Protein AF-A0A7V0MUK7-F1 (afdb_monomer_lite)

Sequence (74 aa):
MRSSRILVYLTAKAEKDLKTLSSAQRRRIFAKLEKADFSPNAPHVKKLAATKGCEPEIFRARIGTYRLLYILEG

Foldseek 3Di:
DPPPQDDDDADPVNVVVLVVDDPVVNVLQVVCVRVDDPPCPPPQKDWDPVCVPHPQTWIWGDRPPDIDIDTDDD

Structure (mmCIF, N/CA/C/O backbone):
data_AF-A0A7V0MUK7-F1
#
_entry.id   AF-A0A7V0MUK7-F1
#
loop_
_atom_site.group_PDB
_atom_site.id
_atom_site.type_symbol
_atom_site.label_atom_id
_atom_site.label_alt_id
_atom_site.label_comp_id
_atom_site.label_asym_id
_atom_site.label_entity_id
_atom_site.label_seq_id
_atom_site.pdbx_PDB_ins_code
_atom_site.Cartn_x
_atom_site.Cartn_y
_atom_site.Cartn_z
_atom_site.occupancy
_atom_site.B_iso_or_equiv
_atom_site.auth_seq_id
_atom_site.auth_comp_id
_atom_site.auth_asym_id
_atom_site.auth_atom_id
_atom_site.pdbx_PDB_model_num
ATOM 1 N N . MET A 1 1 ? 10.040 -22.334 -6.402 1.00 40.19 1 MET A N 1
ATOM 2 C CA . MET A 1 1 ? 10.232 -20.865 -6.395 1.00 40.19 1 MET A CA 1
ATOM 3 C C . MET A 1 1 ? 10.414 -20.420 -4.955 1.00 40.19 1 MET A C 1
ATOM 5 O O . MET A 1 1 ? 9.547 -20.709 -4.140 1.00 40.19 1 MET A O 1
ATOM 9 N 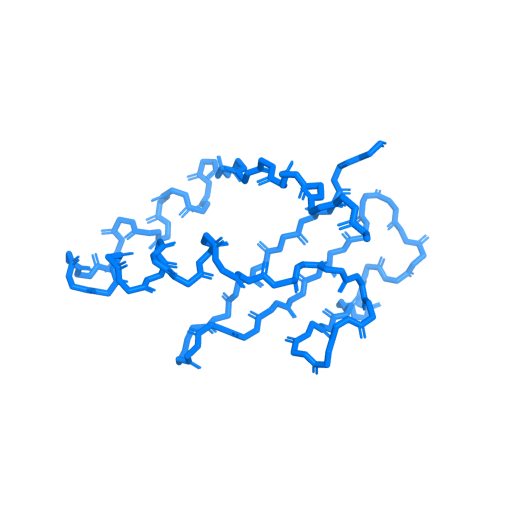N . ARG A 1 2 ? 11.556 -19.815 -4.605 1.00 41.00 2 ARG A N 1
ATOM 10 C CA . ARG A 1 2 ? 11.747 -19.238 -3.266 1.00 41.00 2 ARG A CA 1
ATOM 11 C C . ARG A 1 2 ? 10.862 -17.995 -3.186 1.00 41.00 2 ARG A C 1
ATOM 13 O O . ARG A 1 2 ? 11.010 -17.105 -4.012 1.00 41.00 2 ARG A O 1
ATOM 20 N N . SER A 1 3 ? 9.921 -17.972 -2.247 1.00 45.66 3 SER A N 1
ATOM 21 C CA . SER A 1 3 ? 9.121 -16.781 -1.964 1.00 45.66 3 SER A CA 1
ATOM 22 C C . SER A 1 3 ? 10.066 -15.719 -1.406 1.00 45.66 3 SER A C 1
ATOM 24 O O . SER A 1 3 ? 10.465 -15.799 -0.244 1.00 45.66 3 SER A O 1
ATOM 26 N N . SER A 1 4 ? 10.498 -14.779 -2.244 1.00 59.25 4 SER A N 1
ATOM 27 C CA . SER A 1 4 ? 11.277 -13.621 -1.810 1.00 59.25 4 SER A CA 1
ATOM 28 C C . SER A 1 4 ? 10.445 -12.870 -0.774 1.00 59.25 4 SER A C 1
ATOM 30 O O . SER A 1 4 ? 9.325 -12.453 -1.066 1.00 59.25 4 SER A O 1
ATOM 32 N N . ARG A 1 5 ? 10.936 -12.756 0.463 1.00 68.62 5 ARG A N 1
ATOM 33 C CA . ARG A 1 5 ? 10.257 -11.950 1.482 1.00 68.62 5 ARG A CA 1
ATOM 34 C C . ARG A 1 5 ? 10.388 -10.485 1.072 1.00 68.62 5 ARG A C 1
ATOM 36 O O . ARG A 1 5 ? 11.495 -9.960 1.069 1.00 68.62 5 ARG A O 1
ATOM 43 N N . ILE A 1 6 ? 9.274 -9.853 0.715 1.00 76.62 6 ILE A N 1
ATOM 44 C CA . ILE A 1 6 ? 9.224 -8.415 0.443 1.00 76.62 6 ILE A CA 1
ATOM 45 C C . ILE A 1 6 ? 9.083 -7.702 1.787 1.00 76.62 6 ILE A C 1
ATOM 47 O O . ILE A 1 6 ? 8.140 -7.960 2.536 1.00 76.62 6 ILE A O 1
ATOM 51 N N . LEU A 1 7 ? 10.035 -6.827 2.101 1.00 85.31 7 LEU A N 1
ATOM 52 C CA . LEU A 1 7 ? 9.927 -5.918 3.236 1.00 85.31 7 LEU A CA 1
ATOM 53 C C . LEU A 1 7 ? 9.110 -4.700 2.808 1.00 85.31 7 LEU A C 1
ATOM 55 O O . LEU A 1 7 ? 9.367 -4.107 1.764 1.00 85.31 7 LEU A O 1
ATOM 59 N N . VAL A 1 8 ? 8.104 -4.348 3.607 1.00 87.94 8 VAL A N 1
ATOM 60 C CA . VAL A 1 8 ? 7.225 -3.207 3.339 1.00 87.94 8 VAL A CA 1
ATOM 61 C C . VAL A 1 8 ? 7.528 -2.116 4.354 1.00 87.94 8 VAL A C 1
ATOM 63 O O . VAL A 1 8 ? 7.268 -2.285 5.545 1.00 87.94 8 VAL A O 1
ATOM 66 N N . TYR A 1 9 ? 8.040 -0.989 3.869 1.00 90.50 9 TYR A N 1
ATOM 67 C CA . TYR A 1 9 ? 8.274 0.209 4.667 1.00 90.50 9 TYR A CA 1
ATOM 68 C C . TYR A 1 9 ? 7.153 1.221 4.439 1.00 90.50 9 TYR A C 1
ATOM 70 O O . TYR A 1 9 ? 6.665 1.402 3.321 1.00 90.50 9 TYR A O 1
ATOM 78 N N . LEU A 1 10 ? 6.724 1.882 5.512 1.00 91.81 10 LEU A N 1
ATOM 79 C CA . LEU A 1 10 ? 5.729 2.943 5.440 1.00 91.81 10 LEU A CA 1
ATOM 80 C C . LEU A 1 10 ? 6.438 4.292 5.416 1.00 91.81 10 LEU A C 1
ATOM 82 O O . LEU A 1 10 ? 7.270 4.587 6.267 1.00 91.81 10 LEU A O 1
ATOM 86 N N . THR A 1 11 ? 6.075 5.140 4.460 1.00 94.56 11 THR A N 1
ATOM 87 C CA . THR A 1 11 ? 6.481 6.546 4.504 1.00 94.56 11 THR A CA 1
ATOM 88 C C . THR A 1 11 ? 5.739 7.265 5.631 1.00 94.56 11 THR A C 1
ATOM 90 O O . THR A 1 11 ? 4.623 6.883 5.988 1.00 94.56 11 THR A O 1
ATOM 93 N N . ALA A 1 12 ? 6.285 8.379 6.129 1.00 96.00 12 ALA A N 1
ATOM 94 C CA . ALA A 1 12 ? 5.612 9.205 7.139 1.00 96.00 12 ALA A CA 1
ATOM 95 C C . ALA A 1 12 ? 4.186 9.621 6.715 1.00 96.00 12 ALA A C 1
ATOM 97 O O . ALA A 1 12 ? 3.268 9.702 7.536 1.00 96.00 12 ALA A O 1
ATOM 98 N N . LYS A 1 13 ? 3.973 9.838 5.409 1.00 95.31 13 LYS A N 1
ATOM 99 C CA . LYS A 1 13 ? 2.646 10.109 4.847 1.00 95.31 13 LYS A CA 1
ATOM 100 C C . LYS A 1 13 ? 1.728 8.888 4.946 1.00 95.31 13 LYS A C 1
ATOM 102 O O . LYS A 1 13 ? 0.612 9.024 5.434 1.00 95.31 13 LYS A O 1
ATOM 107 N N . ALA A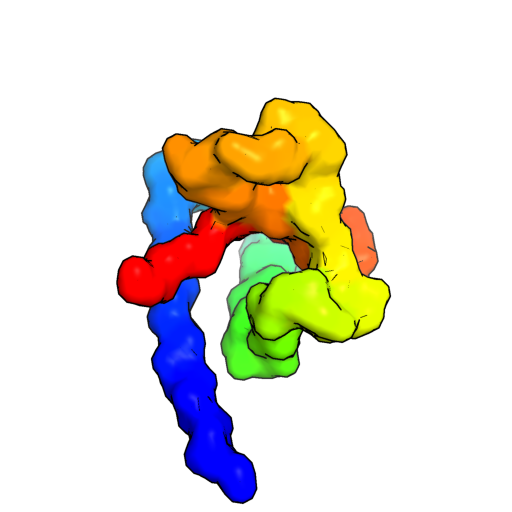 1 14 ? 2.202 7.707 4.551 1.00 93.75 14 ALA A N 1
ATOM 108 C CA . ALA A 1 14 ? 1.426 6.471 4.650 1.00 93.75 14 ALA A CA 1
ATOM 109 C C . ALA A 1 14 ? 1.081 6.116 6.108 1.00 93.75 14 ALA A C 1
ATOM 111 O O . ALA A 1 14 ? -0.024 5.649 6.387 1.00 93.75 14 ALA A O 1
ATOM 112 N N . GLU A 1 15 ? 1.980 6.386 7.057 1.00 95.00 15 GLU A N 1
ATOM 113 C CA . GLU A 1 15 ? 1.689 6.241 8.485 1.00 95.00 15 GLU A CA 1
ATOM 114 C C . GLU A 1 15 ? 0.572 7.180 8.947 1.00 95.00 15 GLU A C 1
ATOM 116 O O . GLU A 1 15 ? -0.325 6.765 9.687 1.00 95.00 15 GLU A O 1
ATOM 121 N N . LYS A 1 16 ? 0.604 8.444 8.508 1.00 95.94 16 LYS A N 1
ATOM 122 C CA . LYS A 1 16 ? -0.456 9.414 8.802 1.00 95.94 16 LYS A CA 1
ATOM 123 C C . LYS A 1 16 ? -1.791 8.957 8.216 1.00 95.94 16 LYS A C 1
ATOM 125 O O . LYS A 1 16 ? -2.788 8.964 8.935 1.00 95.94 16 LYS A O 1
ATOM 130 N N . ASP A 1 17 ? -1.796 8.493 6.970 1.00 93.94 17 ASP A N 1
ATOM 131 C CA . ASP A 1 17 ? -2.993 7.975 6.305 1.00 93.94 17 ASP A CA 1
ATOM 132 C C . ASP A 1 17 ? -3.559 6.761 7.058 1.00 93.94 17 ASP A C 1
ATOM 134 O O . ASP A 1 17 ? -4.757 6.703 7.338 1.00 93.94 17 ASP A O 1
ATOM 138 N N . LEU A 1 18 ? -2.705 5.828 7.494 1.00 92.06 18 LEU A N 1
ATOM 139 C CA . LEU A 1 18 ? -3.119 4.675 8.298 1.00 92.06 18 LEU A CA 1
ATOM 140 C C . LEU A 1 18 ? -3.749 5.079 9.634 1.00 92.06 18 LEU A C 1
ATOM 142 O O . LEU A 1 18 ? -4.714 4.443 10.057 1.00 92.06 18 LEU A O 1
ATOM 146 N N . LYS A 1 19 ? -3.240 6.125 10.299 1.00 93.31 19 LYS A N 1
ATOM 147 C CA . LYS A 1 19 ? -3.785 6.619 11.578 1.00 93.31 19 LYS A CA 1
ATOM 148 C C . LYS A 1 19 ? -5.213 7.162 11.452 1.00 93.31 19 LYS A C 1
ATOM 150 O O . LYS A 1 19 ? -5.929 7.151 12.447 1.00 93.31 19 LYS A O 1
ATOM 155 N N . THR A 1 20 ? -5.649 7.571 10.257 1.00 94.38 20 THR A N 1
ATOM 156 C CA . THR A 1 20 ? -7.043 8.002 10.015 1.00 94.38 20 THR A CA 1
ATOM 157 C C . THR A 1 20 ? -8.043 6.842 9.990 1.00 94.38 20 THR A C 1
ATOM 159 O O . THR A 1 20 ? -9.251 7.053 10.076 1.00 94.38 20 THR A O 1
ATOM 162 N N . LEU A 1 21 ? -7.554 5.605 9.878 1.00 91.62 21 LEU A N 1
ATOM 163 C CA . LEU A 1 21 ? -8.382 4.413 9.776 1.00 91.62 21 LEU A CA 1
ATOM 164 C C . LEU A 1 21 ? -8.646 3.792 11.150 1.00 91.62 21 LEU A C 1
ATOM 166 O O . LEU A 1 21 ? -7.782 3.735 12.029 1.00 91.62 21 LEU A O 1
ATOM 170 N N . SER A 1 22 ? -9.828 3.199 11.304 1.00 93.56 22 SER A N 1
ATOM 171 C CA . SER A 1 22 ? -10.162 2.425 12.500 1.00 93.56 22 SER A CA 1
ATOM 172 C C . SER A 1 22 ? -9.207 1.241 12.697 1.00 93.56 22 SER A C 1
ATOM 174 O O . SER A 1 22 ? -8.637 0.678 11.755 1.00 93.56 22 SER A O 1
ATOM 176 N N . SER A 1 23 ? -9.076 0.780 13.940 1.00 93.25 23 SER A N 1
ATOM 177 C CA . SER A 1 23 ? -8.224 -0.366 14.286 1.00 93.25 23 SER A CA 1
ATOM 178 C C . SER A 1 23 ? -8.606 -1.658 13.549 1.00 93.25 23 SER A C 1
ATOM 180 O O . SER A 1 23 ? -7.743 -2.492 13.285 1.00 93.25 23 SER A O 1
ATOM 182 N N . ALA A 1 24 ? -9.881 -1.843 1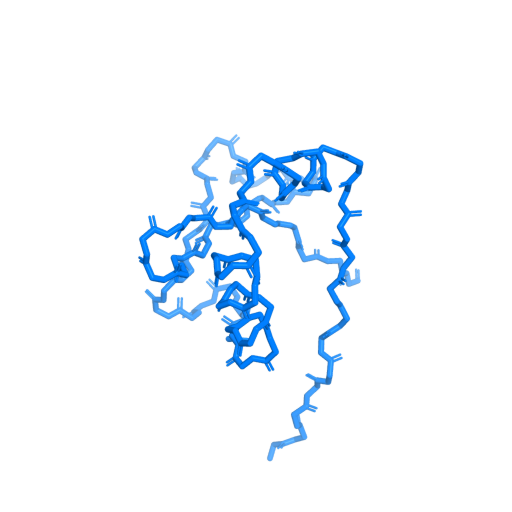3.187 1.00 91.50 24 ALA A N 1
ATOM 183 C CA . ALA A 1 24 ? -10.327 -2.986 12.387 1.00 91.50 24 ALA A CA 1
ATOM 184 C C . ALA A 1 24 ? -9.901 -2.869 10.912 1.00 91.50 24 ALA A C 1
ATOM 186 O O . ALA A 1 24 ? -9.532 -3.859 10.281 1.00 91.50 24 ALA A O 1
ATOM 187 N N . GLN A 1 25 ? -9.929 -1.661 10.345 1.00 91.25 25 GLN A N 1
ATOM 188 C CA . GLN A 1 25 ? -9.464 -1.411 8.978 1.00 91.25 25 GLN A CA 1
ATOM 189 C C . GLN A 1 25 ? -7.946 -1.593 8.875 1.00 91.25 25 GLN A C 1
ATOM 191 O O . GLN A 1 25 ? -7.496 -2.321 7.994 1.00 91.25 25 GLN A O 1
ATOM 196 N N . ARG A 1 26 ? -7.178 -1.044 9.827 1.00 92.00 26 ARG A N 1
ATOM 197 C CA . ARG A 1 26 ? -5.715 -1.217 9.897 1.00 92.00 26 ARG A CA 1
ATOM 198 C C . ARG A 1 26 ? -5.305 -2.689 9.947 1.00 92.00 26 ARG A C 1
ATOM 200 O O . ARG A 1 26 ? -4.517 -3.126 9.116 1.00 92.00 26 ARG A O 1
ATOM 207 N N . ARG A 1 27 ? -5.912 -3.480 10.841 1.00 90.56 27 ARG A N 1
ATOM 208 C CA . ARG A 1 27 ? -5.659 -4.932 10.939 1.00 90.56 27 ARG A CA 1
ATOM 209 C C . ARG A 1 27 ? -5.909 -5.670 9.621 1.00 90.56 27 ARG A C 1
ATOM 211 O O . ARG A 1 27 ? -5.094 -6.490 9.216 1.00 90.56 27 ARG A O 1
ATOM 218 N N . ARG A 1 28 ? -7.005 -5.351 8.922 1.00 89.31 28 ARG A N 1
ATOM 219 C CA . ARG A 1 28 ? -7.316 -5.950 7.610 1.00 89.31 28 ARG A CA 1
ATOM 220 C C . ARG A 1 28 ? -6.317 -5.561 6.525 1.00 89.31 28 ARG A C 1
ATOM 222 O O . ARG A 1 28 ? -6.053 -6.378 5.648 1.00 89.31 28 ARG A O 1
ATOM 229 N N . ILE A 1 29 ? -5.797 -4.336 6.561 1.00 89.81 29 ILE A N 1
ATOM 230 C CA . ILE A 1 29 ? -4.763 -3.888 5.625 1.00 89.81 29 ILE A CA 1
ATOM 231 C C . ILE A 1 29 ? -3.473 -4.666 5.881 1.00 89.81 29 ILE A C 1
ATOM 233 O O . ILE A 1 29 ? -2.989 -5.299 4.950 1.00 89.81 29 ILE A O 1
ATOM 237 N N . PHE A 1 30 ? -2.979 -4.717 7.123 1.00 89.25 30 PHE A N 1
ATOM 238 C CA . PHE A 1 30 ? -1.743 -5.441 7.454 1.00 89.25 30 PHE A CA 1
ATOM 239 C C . PHE A 1 30 ? -1.805 -6.926 7.078 1.00 89.25 30 PHE A C 1
ATOM 241 O O . PHE A 1 30 ? -0.942 -7.398 6.346 1.00 89.25 30 PHE A O 1
ATOM 248 N N . ALA A 1 31 ? -2.887 -7.625 7.434 1.00 88.50 31 ALA A N 1
ATOM 249 C CA . ALA A 1 31 ? -3.067 -9.035 7.075 1.00 88.50 31 ALA A CA 1
ATOM 250 C C . ALA A 1 31 ? -3.097 -9.288 5.554 1.00 88.50 31 ALA A C 1
ATOM 252 O O . ALA A 1 31 ? -2.821 -10.398 5.097 1.00 88.50 31 ALA A O 1
ATOM 253 N N . LYS A 1 32 ? -3.478 -8.280 4.756 1.00 86.38 32 LYS A N 1
ATOM 254 C CA . LYS A 1 32 ? -3.415 -8.363 3.295 1.00 86.38 32 LYS A CA 1
ATOM 255 C C . LYS A 1 32 ? -2.046 -7.987 2.748 1.00 86.38 32 LYS A C 1
ATOM 257 O O . LYS A 1 32 ? -1.644 -8.614 1.780 1.00 86.38 32 LYS A O 1
ATOM 262 N N . LEU A 1 33 ? -1.348 -7.014 3.337 1.00 86.50 33 LEU A N 1
ATOM 263 C CA . LEU A 1 33 ? 0.014 -6.650 2.933 1.00 86.50 33 LEU A CA 1
ATOM 264 C C . LEU A 1 33 ? 0.963 -7.849 3.054 1.00 86.50 33 LEU A C 1
ATOM 266 O O . LEU A 1 33 ? 1.732 -8.094 2.137 1.00 86.50 33 LEU A O 1
ATOM 270 N N . GLU A 1 34 ? 0.833 -8.649 4.115 1.00 84.44 34 GLU A N 1
ATOM 271 C CA . GLU A 1 34 ? 1.631 -9.872 4.322 1.00 84.44 34 GLU A CA 1
ATOM 272 C C . GLU A 1 34 ? 1.434 -10.945 3.237 1.00 84.44 34 GLU A C 1
ATOM 274 O O . GLU A 1 34 ? 2.293 -11.802 3.048 1.00 84.44 34 GLU A O 1
ATOM 279 N N . LYS A 1 35 ? 0.290 -10.927 2.543 1.00 84.44 35 LYS A N 1
ATOM 280 C CA . LYS A 1 35 ? -0.100 -11.935 1.542 1.00 84.44 35 LYS A CA 1
ATOM 281 C C . LYS A 1 35 ? -0.134 -11.387 0.117 1.00 84.44 35 LYS A C 1
ATOM 283 O O . LYS A 1 35 ? -0.414 -12.143 -0.810 1.00 84.44 35 LYS A O 1
ATOM 288 N N . ALA A 1 36 ? 0.039 -10.080 -0.051 1.00 83.19 36 ALA A N 1
ATOM 289 C CA . ALA A 1 36 ? -0.100 -9.423 -1.337 1.00 83.19 36 ALA A CA 1
ATOM 290 C C . ALA A 1 36 ? 1.125 -9.703 -2.209 1.00 83.19 36 ALA A C 1
ATOM 292 O O . ALA A 1 36 ? 2.264 -9.634 -1.752 1.00 83.19 36 ALA A O 1
ATOM 293 N N . ASP A 1 37 ? 0.869 -9.985 -3.482 1.00 87.38 37 ASP A N 1
ATOM 294 C CA . ASP A 1 37 ? 1.910 -10.049 -4.498 1.00 87.38 37 ASP A CA 1
ATOM 295 C C . ASP A 1 37 ? 2.091 -8.656 -5.110 1.00 87.38 37 ASP A C 1
ATOM 297 O O . ASP A 1 37 ? 1.241 -8.175 -5.859 1.00 87.38 37 ASP A O 1
ATOM 301 N N . PHE A 1 38 ? 3.196 -7.998 -4.762 1.00 86.25 38 PHE A N 1
ATOM 302 C CA . PHE A 1 38 ? 3.522 -6.653 -5.239 1.00 86.25 38 PHE A CA 1
ATOM 303 C C . PHE A 1 38 ? 4.246 -6.637 -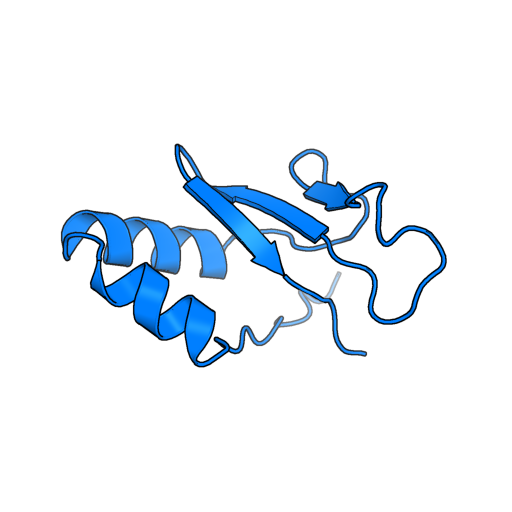6.587 1.00 86.25 38 PHE A C 1
ATOM 305 O O . PHE A 1 38 ? 4.640 -5.557 -7.039 1.00 86.25 38 PHE A O 1
ATOM 312 N N . SER A 1 39 ? 4.405 -7.797 -7.236 1.00 85.06 39 SER A N 1
ATOM 313 C CA . SER A 1 39 ? 5.029 -7.899 -8.553 1.00 85.06 39 SER A CA 1
ATOM 314 C C . SER A 1 39 ? 4.381 -6.918 -9.543 1.00 85.06 39 SER A C 1
ATOM 316 O O . SER A 1 39 ? 3.151 -6.858 -9.622 1.00 85.06 39 SER A O 1
ATOM 318 N N . PRO A 1 40 ? 5.165 -6.190 -10.363 1.00 84.81 40 PRO A N 1
ATOM 319 C CA . PRO A 1 40 ? 4.642 -5.245 -11.359 1.00 84.81 40 PRO A CA 1
ATOM 320 C C . PRO A 1 40 ? 3.574 -5.819 -12.297 1.00 84.81 40 PRO A C 1
ATOM 322 O O . PRO A 1 40 ? 2.725 -5.081 -12.791 1.00 84.81 40 PRO A O 1
ATOM 325 N N . ASN A 1 41 ? 3.634 -7.133 -12.531 1.00 85.50 41 ASN A N 1
ATOM 326 C CA . ASN A 1 41 ? 2.769 -7.866 -13.451 1.00 85.50 41 ASN A CA 1
ATOM 327 C C . ASN A 1 41 ? 1.597 -8.569 -12.746 1.00 85.50 41 ASN A C 1
ATOM 329 O O . ASN A 1 41 ? 0.813 -9.253 -13.405 1.00 85.50 41 ASN A O 1
ATOM 333 N N . ALA A 1 42 ? 1.466 -8.434 -11.422 1.00 87.19 42 ALA A N 1
ATOM 334 C CA . ALA A 1 42 ? 0.358 -9.030 -10.694 1.00 87.19 42 ALA A CA 1
ATOM 335 C C . ALA A 1 42 ? -0.976 -8.414 -11.168 1.00 87.19 42 ALA A C 1
ATOM 337 O O . ALA A 1 42 ? -1.080 -7.196 -11.326 1.00 87.19 42 ALA A O 1
ATOM 338 N N . PRO A 1 43 ? -2.048 -9.209 -11.341 1.00 86.50 43 PRO A N 1
ATOM 339 C CA . PRO A 1 43 ? -3.292 -8.750 -11.976 1.00 86.50 43 PRO A CA 1
ATOM 340 C C . PRO A 1 43 ? -4.013 -7.629 -11.206 1.00 86.50 43 PRO A C 1
ATOM 342 O O . PRO A 1 43 ? -4.847 -6.912 -11.760 1.00 86.50 43 PRO A O 1
ATOM 345 N N . HIS A 1 44 ? -3.711 -7.471 -9.915 1.00 87.38 44 HIS A N 1
ATOM 346 C CA . HIS A 1 44 ? -4.304 -6.465 -9.034 1.00 87.38 44 HIS A CA 1
ATOM 347 C C . HIS A 1 44 ? -3.430 -5.211 -8.850 1.00 87.38 44 HIS A C 1
ATOM 349 O O . HIS A 1 44 ? -3.832 -4.288 -8.129 1.00 87.38 44 HIS A O 1
ATOM 355 N N . VAL A 1 45 ? -2.268 -5.172 -9.506 1.00 91.00 45 VAL A N 1
ATOM 356 C CA . VAL A 1 45 ? -1.308 -4.069 -9.505 1.00 91.00 45 VAL A CA 1
ATOM 357 C C . VAL A 1 45 ? -1.439 -3.292 -10.813 1.00 91.00 45 VAL A C 1
ATOM 359 O O . VAL A 1 45 ? -1.617 -3.857 -11.889 1.00 91.00 45 VAL A O 1
ATOM 362 N N . LYS A 1 46 ? -1.387 -1.962 -10.733 1.00 92.31 46 LYS A N 1
ATOM 363 C CA . LYS A 1 46 ? -1.317 -1.082 -11.905 1.00 92.31 46 LYS A CA 1
ATOM 364 C C . LYS A 1 46 ? -0.227 -0.042 -11.711 1.00 92.31 46 LYS A C 1
ATOM 366 O O . LYS A 1 46 ? -0.211 0.623 -10.678 1.00 92.31 46 LYS A O 1
ATOM 371 N N . LYS A 1 47 ? 0.612 0.161 -12.725 1.00 91.12 47 LYS A N 1
ATOM 372 C CA . LYS A 1 47 ? 1.501 1.328 -12.797 1.00 91.12 47 LYS A CA 1
ATOM 373 C C . LYS A 1 47 ? 0.671 2.603 -12.943 1.00 91.12 47 LYS A C 1
ATOM 375 O O . LYS A 1 47 ? -0.314 2.620 -13.690 1.00 91.12 47 LYS A O 1
ATOM 380 N N . LEU A 1 48 ? 1.037 3.661 -12.226 1.00 89.88 48 LEU A N 1
ATOM 381 C CA . LEU A 1 48 ? 0.436 4.974 -12.436 1.00 89.88 48 LEU A CA 1
ATOM 382 C C . LEU A 1 48 ? 0.994 5.584 -13.723 1.00 89.88 48 LEU A C 1
ATOM 384 O O . LEU A 1 48 ? 2.200 5.699 -13.895 1.00 89.88 48 LEU A O 1
ATOM 388 N N . ALA A 1 49 ? 0.105 5.989 -14.632 1.00 83.62 49 ALA A N 1
ATOM 389 C CA . ALA A 1 49 ? 0.504 6.506 -15.942 1.00 83.62 49 ALA A CA 1
ATOM 390 C C . ALA A 1 49 ? 1.408 7.747 -15.840 1.00 83.62 49 ALA A C 1
ATOM 392 O O . ALA A 1 49 ? 2.340 7.880 -16.622 1.00 83.62 49 ALA A O 1
ATOM 393 N N . ALA A 1 50 ? 1.161 8.607 -14.846 1.00 80.88 50 ALA A N 1
ATOM 394 C CA . ALA A 1 50 ? 1.911 9.842 -14.624 1.00 80.88 50 ALA A CA 1
ATOM 395 C C . ALA A 1 50 ? 3.386 9.625 -14.244 1.00 80.88 50 ALA A C 1
ATOM 397 O O . ALA A 1 50 ? 4.167 10.562 -14.332 1.00 80.88 50 ALA A O 1
ATOM 398 N N . THR A 1 51 ? 3.763 8.420 -13.812 1.00 80.50 51 THR A N 1
ATOM 399 C CA . THR A 1 51 ? 5.140 8.081 -13.416 1.00 80.50 51 THR A CA 1
ATOM 400 C C . THR A 1 51 ? 5.767 7.035 -14.332 1.00 80.50 51 THR A C 1
ATOM 402 O O . THR A 1 51 ? 6.830 6.500 -14.033 1.00 80.50 51 THR A O 1
ATOM 405 N N . LYS A 1 52 ? 5.122 6.723 -15.464 1.00 75.94 52 LYS A N 1
ATOM 406 C CA . LYS A 1 52 ? 5.642 5.754 -16.429 1.00 75.94 52 LYS A CA 1
ATOM 407 C C . LYS A 1 52 ? 6.911 6.310 -17.080 1.00 75.94 52 LYS A C 1
ATOM 409 O O . LYS A 1 52 ? 6.849 7.334 -17.751 1.00 75.94 52 LYS A O 1
ATOM 414 N N . GLY A 1 53 ? 8.028 5.600 -16.923 1.00 75.38 53 GLY A N 1
ATOM 415 C CA . GLY A 1 53 ? 9.331 6.029 -17.444 1.00 75.38 53 GLY A CA 1
ATOM 416 C C . GLY A 1 53 ? 10.071 7.038 -16.558 1.00 75.38 53 GLY A C 1
ATOM 417 O O . GLY A 1 53 ? 11.103 7.549 -16.980 1.00 75.38 53 GLY A O 1
ATOM 418 N N . CYS A 1 54 ? 9.570 7.316 -15.350 1.00 75.44 54 CYS A N 1
ATOM 419 C CA . CYS A 1 54 ? 10.273 8.095 -14.333 1.00 75.44 54 CYS A CA 1
ATOM 420 C C . CYS A 1 54 ? 10.686 7.181 -13.179 1.00 75.44 54 CYS A C 1
ATOM 422 O O . CYS A 1 54 ? 9.900 6.330 -12.764 1.00 75.44 54 CYS A O 1
ATOM 424 N N . GLU A 1 55 ? 11.879 7.397 -12.627 1.00 80.25 55 GLU A N 1
ATOM 425 C CA . GLU A 1 55 ? 12.315 6.721 -11.407 1.00 80.25 55 GLU A CA 1
ATOM 426 C C . GLU A 1 55 ? 12.122 7.634 -10.181 1.00 80.25 55 GLU A C 1
ATOM 428 O O . GLU A 1 55 ? 12.560 8.787 -10.209 1.00 80.25 55 GLU A O 1
ATOM 433 N N . PRO A 1 56 ? 11.465 7.158 -9.106 1.00 82.44 56 PRO A N 1
ATOM 434 C CA . PRO A 1 56 ? 10.861 5.833 -8.969 1.00 82.44 56 PRO A CA 1
ATOM 435 C C . PRO A 1 56 ? 9.491 5.722 -9.663 1.00 82.44 56 PRO A C 1
ATOM 437 O O . PRO A 1 56 ? 8.638 6.612 -9.564 1.00 82.44 56 PRO A O 1
ATOM 440 N N . GLU A 1 57 ? 9.237 4.575 -10.300 1.00 89.25 57 GLU A N 1
ATOM 441 C CA . GLU A 1 57 ? 7.902 4.249 -10.804 1.00 89.25 57 GLU A CA 1
ATOM 442 C C . GLU A 1 57 ? 6.942 4.023 -9.625 1.00 89.25 57 GLU A C 1
ATOM 444 O O . GLU A 1 57 ? 7.269 3.342 -8.650 1.00 89.25 57 GLU A O 1
ATOM 449 N N . ILE A 1 58 ? 5.716 4.548 -9.729 1.00 92.75 58 ILE A N 1
ATOM 450 C CA . ILE A 1 58 ? 4.699 4.382 -8.680 1.00 92.75 58 ILE A CA 1
ATOM 451 C C . ILE A 1 58 ? 3.656 3.360 -9.116 1.00 92.75 58 ILE A C 1
ATOM 453 O O . ILE A 1 58 ? 3.036 3.463 -10.180 1.00 92.75 58 ILE A O 1
ATOM 457 N N . PHE A 1 59 ? 3.401 2.409 -8.230 1.00 92.69 59 PHE A N 1
ATOM 458 C CA . PHE A 1 59 ? 2.440 1.337 -8.394 1.00 92.69 59 PHE A CA 1
ATOM 459 C C . PHE A 1 59 ? 1.225 1.551 -7.503 1.00 92.69 59 PHE A C 1
ATOM 461 O O . PHE A 1 59 ? 1.281 2.157 -6.432 1.00 92.69 59 PHE A O 1
ATOM 468 N N . ARG A 1 60 ? 0.095 1.014 -7.956 1.00 93.44 60 ARG A N 1
ATOM 469 C CA . ARG A 1 60 ? -1.166 1.000 -7.229 1.00 93.44 60 ARG A CA 1
ATOM 470 C C . ARG A 1 60 ? -1.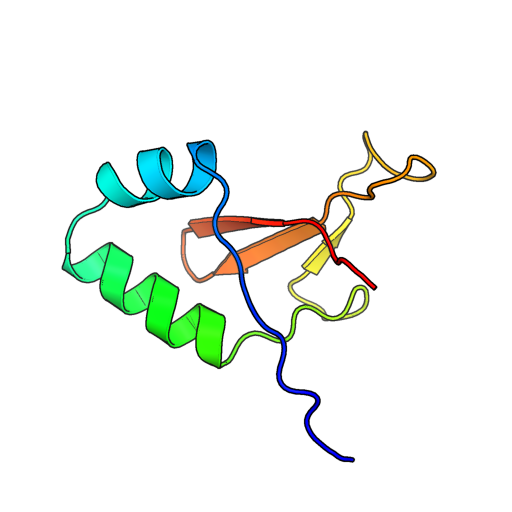699 -0.419 -7.124 1.00 93.44 60 ARG A C 1
ATOM 472 O O . ARG A 1 60 ? -2.094 -0.990 -8.140 1.00 93.44 60 ARG A O 1
ATOM 479 N N . ALA A 1 61 ? -1.826 -0.929 -5.904 1.00 91.62 61 ALA A N 1
ATOM 480 C CA . ALA A 1 61 ? -2.482 -2.203 -5.613 1.00 91.62 61 ALA A CA 1
ATOM 481 C C . ALA A 1 61 ? -3.859 -1.982 -4.975 1.00 91.62 61 ALA A C 1
ATOM 483 O O . ALA A 1 61 ? -4.038 -1.104 -4.125 1.00 91.62 61 ALA A O 1
ATOM 484 N N . ARG A 1 62 ? -4.857 -2.788 -5.354 1.00 88.62 62 ARG A N 1
ATOM 485 C CA . ARG A 1 62 ? -6.162 -2.796 -4.671 1.00 88.62 62 ARG A CA 1
ATOM 486 C C . ARG A 1 62 ? -6.146 -3.783 -3.504 1.00 88.62 62 ARG A C 1
ATOM 488 O O . ARG A 1 62 ? -5.989 -4.980 -3.707 1.00 88.62 62 ARG A O 1
ATOM 495 N N . ILE A 1 63 ? -6.424 -3.292 -2.298 1.00 84.00 63 ILE A N 1
ATOM 496 C CA . ILE A 1 63 ? -6.475 -4.081 -1.062 1.00 84.00 63 ILE A CA 1
ATOM 497 C C . ILE A 1 63 ? -7.883 -3.979 -0.462 1.00 84.00 63 ILE A C 1
ATOM 499 O O . ILE A 1 63 ? -8.188 -3.157 0.399 1.00 84.00 63 ILE A O 1
ATOM 503 N N . GLY A 1 64 ? -8.795 -4.825 -0.955 1.00 80.31 64 GLY A N 1
ATOM 504 C CA . GLY A 1 64 ? -10.220 -4.744 -0.609 1.00 80.31 64 GLY A CA 1
ATOM 505 C C . GLY A 1 64 ? -10.873 -3.473 -1.161 1.00 80.31 64 GLY A C 1
ATOM 506 O O . GLY A 1 64 ? -10.934 -3.284 -2.379 1.00 80.31 64 GLY A O 1
ATOM 507 N N . THR A 1 65 ? -11.372 -2.617 -0.269 1.00 84.81 65 THR A N 1
ATOM 508 C CA . THR A 1 65 ? -11.920 -1.291 -0.604 1.00 84.81 65 THR A CA 1
ATOM 509 C C . THR A 1 65 ? -10.854 -0.192 -0.627 1.00 84.81 65 THR A C 1
ATOM 511 O O . THR A 1 65 ? -11.135 0.913 -1.082 1.00 84.81 65 THR A O 1
ATOM 514 N N . TYR A 1 66 ? -9.625 -0.496 -0.198 1.00 88.06 66 TYR A N 1
ATOM 515 C CA . TYR A 1 66 ? -8.507 0.444 -0.158 1.00 88.06 66 TYR A CA 1
ATOM 516 C C . TYR A 1 66 ? -7.618 0.312 -1.390 1.00 88.06 66 TYR A C 1
ATOM 518 O O . TYR A 1 66 ? -7.606 -0.713 -2.082 1.00 88.06 66 TYR A O 1
ATOM 526 N N . ARG A 1 67 ? -6.848 1.364 -1.657 1.00 91.44 67 ARG A N 1
ATOM 527 C CA . ARG A 1 67 ? -5.799 1.375 -2.674 1.00 91.44 67 ARG A CA 1
ATOM 528 C C . ARG A 1 67 ? -4.492 1.743 -1.991 1.00 91.44 67 ARG A C 1
ATOM 530 O O . ARG A 1 67 ? -4.439 2.763 -1.314 1.00 91.44 67 ARG A O 1
ATOM 537 N N . LEU A 1 68 ? -3.480 0.907 -2.167 1.00 91.75 68 LEU A N 1
ATOM 538 C CA . LEU A 1 68 ? -2.123 1.179 -1.720 1.00 91.75 68 LEU A CA 1
ATOM 539 C C . LEU A 1 68 ? -1.359 1.813 -2.877 1.00 91.75 68 LEU A C 1
ATOM 541 O O . LEU A 1 68 ? -1.410 1.288 -3.990 1.00 91.75 68 LEU A O 1
ATOM 545 N N . LEU A 1 69 ? -0.665 2.912 -2.603 1.00 94.00 69 LEU A N 1
ATOM 546 C CA . LEU A 1 69 ? 0.354 3.462 -3.488 1.00 94.00 69 LEU A CA 1
ATOM 547 C C . LEU A 1 69 ? 1.717 3.078 -2.929 1.00 94.00 69 LEU A C 1
ATOM 549 O O . LEU A 1 69 ? 1.948 3.259 -1.735 1.00 94.00 69 LEU A O 1
ATOM 553 N N . TYR A 1 70 ? 2.582 2.527 -3.769 1.00 92.81 70 TYR A N 1
ATOM 554 C CA . TYR A 1 70 ? 3.900 2.064 -3.353 1.00 92.81 70 TYR A CA 1
ATOM 555 C C . TYR A 1 70 ? 4.907 2.195 -4.492 1.00 92.81 70 TYR A C 1
ATOM 557 O O . TYR A 1 70 ? 4.534 2.283 -5.663 1.00 92.81 70 TYR A O 1
ATOM 565 N N . ILE A 1 71 ? 6.179 2.207 -4.122 1.00 92.44 71 ILE A N 1
ATOM 566 C CA . ILE A 1 71 ? 7.315 2.048 -5.027 1.00 92.44 71 ILE A CA 1
ATOM 567 C C . ILE A 1 71 ? 7.947 0.685 -4.742 1.00 92.44 71 ILE A C 1
ATOM 569 O O . ILE A 1 71 ? 7.776 0.144 -3.647 1.00 92.44 71 ILE A O 1
ATOM 573 N N . LEU A 1 72 ? 8.635 0.117 -5.725 1.00 88.56 72 LEU A N 1
ATOM 574 C CA . LEU A 1 72 ? 9.487 -1.047 -5.511 1.00 88.56 72 LEU A CA 1
ATOM 575 C C . LEU A 1 72 ? 10.927 -0.551 -5.4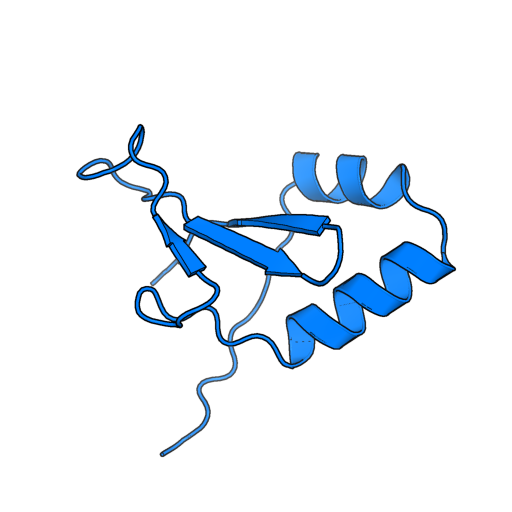41 1.00 88.56 72 LEU A C 1
ATOM 577 O O . LEU A 1 72 ? 11.390 0.091 -6.378 1.00 88.56 72 LEU A O 1
ATOM 581 N N . GLU A 1 73 ? 11.593 -0.832 -4.327 1.00 82.62 73 GLU A N 1
ATOM 582 C CA . GLU A 1 73 ? 13.021 -0.578 -4.147 1.00 82.62 73 GLU A CA 1
ATOM 583 C C . GLU A 1 73 ? 13.780 -1.884 -4.412 1.00 82.62 73 GLU A C 1
ATOM 585 O O . GLU A 1 73 ? 13.369 -2.949 -3.934 1.00 82.62 73 GLU A O 1
ATOM 590 N N . GLY A 1 74 ? 14.845 -1.808 -5.210 1.00 70.75 74 GLY A N 1
ATOM 591 C CA . GLY A 1 74 ? 15.670 -2.935 -5.642 1.00 70.75 74 GLY A CA 1
ATOM 592 C C . GLY A 1 74 ? 17.048 -2.471 -6.071 1.00 70.75 74 GLY A C 1
ATOM 593 O O . GLY A 1 74 ? 17.128 -1.352 -6.623 1.00 70.75 74 GLY A O 1
#

Secondary structure (DSSP, 8-state):
--------PPPHHHHHHHHTS-HHHHHHHHHHHTT----TT-TTEEE-GGGTTSSSP-EEEEETTEEEEE----

pLDDT: mean 85.61, std 11.14, range [40.19, 96.0]

Radius of gyration: 12.85 Å; chains: 1; bounding box: 28×31×32 Å